Protein AF-A0A359M0L7-F1 (afdb_monomer_lite)

Foldseek 3Di:
DDDDDDDDDDDDDPDPPPPDDDAAPLLNLLVCCQCVPDPLDHHVLLDEDFPRGRDPNDDHLLVVLPDFLQVVLCVQLPLFDPAFKFWDFQVDTAGWGFPDDDPFFTFTFGPVDVSTDTDTGGPNGTPDIGGDNGDTNSSNRSPDALSNSQSNSQNSNCRNPNDRPGGDSVSND

Radius of gyration: 21.47 Å; chains: 1; bounding box: 62×58×53 Å

pLDDT: mean 87.48, std 14.67, range [40.19, 98.19]

Structure (mmCIF, N/CA/C/O backbone):
data_AF-A0A359M0L7-F1
#
_entry.id   AF-A0A359M0L7-F1
#
loop_
_atom_site.group_PDB
_atom_site.id
_atom_site.type_symbol
_atom_site.label_atom_id
_atom_site.label_alt_id
_atom_site.label_comp_id
_atom_site.label_asym_id
_atom_site.label_entity_id
_atom_site.label_seq_id
_atom_site.pdbx_PDB_ins_code
_atom_site.Cartn_x
_atom_site.Cartn_y
_atom_site.Cartn_z
_atom_site.occupancy
_atom_site.B_iso_or_equiv
_atom_site.auth_seq_id
_atom_site.auth_comp_id
_atom_site.auth_asym_id
_atom_site.auth_atom_id
_atom_site.pdbx_PDB_model_num
ATOM 1 N N . MET A 1 1 ? 40.825 -46.183 33.179 1.00 42.22 1 MET A N 1
ATOM 2 C CA . MET A 1 1 ? 40.903 -45.285 32.009 1.00 42.22 1 MET A CA 1
ATOM 3 C C . MET A 1 1 ? 39.731 -45.624 31.088 1.00 42.22 1 MET A C 1
ATOM 5 O O . MET A 1 1 ? 39.784 -46.634 30.406 1.00 42.22 1 MET A O 1
ATOM 9 N N . LYS A 1 2 ? 38.609 -44.897 31.185 1.00 41.06 2 LYS A N 1
ATOM 10 C CA . LYS A 1 2 ? 37.416 -45.089 30.337 1.00 41.06 2 LYS A CA 1
ATOM 11 C C . LYS A 1 2 ? 37.244 -43.816 29.511 1.00 41.06 2 LYS A C 1
ATOM 13 O O . LYS A 1 2 ? 36.947 -42.769 30.075 1.00 41.06 2 LYS A O 1
ATOM 18 N N . MET A 1 3 ? 37.524 -43.906 28.211 1.00 40.19 3 MET A N 1
ATOM 19 C CA . MET A 1 3 ? 37.322 -42.821 27.248 1.00 40.19 3 MET A CA 1
ATOM 20 C C . MET A 1 3 ? 35.823 -42.557 27.106 1.00 40.19 3 MET A C 1
ATOM 22 O O . MET A 1 3 ? 35.070 -43.439 26.700 1.00 40.19 3 MET A O 1
ATOM 26 N N . ALA A 1 4 ? 35.398 -41.347 27.463 1.00 43.03 4 ALA A N 1
ATOM 27 C CA . ALA A 1 4 ? 34.074 -40.840 27.147 1.00 43.03 4 ALA A CA 1
ATOM 28 C C . ALA A 1 4 ? 34.060 -40.411 25.674 1.00 43.03 4 ALA A C 1
ATOM 30 O O . ALA A 1 4 ? 34.790 -39.505 25.274 1.00 43.03 4 ALA A O 1
ATOM 31 N N . LEU A 1 5 ? 33.246 -41.089 24.868 1.00 43.16 5 LEU A N 1
ATOM 32 C CA . LEU A 1 5 ? 32.964 -40.707 23.492 1.00 43.16 5 LEU A CA 1
ATOM 33 C C . LEU A 1 5 ? 31.925 -39.576 23.528 1.00 43.16 5 LEU A C 1
ATOM 35 O O . LEU A 1 5 ? 30.747 -39.819 23.782 1.00 43.16 5 LEU A O 1
ATOM 39 N N . VAL A 1 6 ? 32.360 -38.333 23.328 1.00 44.25 6 VAL A N 1
ATOM 40 C CA . VAL A 1 6 ? 31.449 -37.193 23.168 1.00 44.25 6 VAL A CA 1
ATOM 41 C C . VAL A 1 6 ? 31.033 -37.138 21.702 1.00 44.25 6 VAL A C 1
ATOM 43 O O . VAL A 1 6 ? 31.812 -36.738 20.841 1.00 44.25 6 VAL A O 1
ATOM 46 N N . VAL A 1 7 ? 29.805 -37.565 21.409 1.00 49.12 7 VAL A N 1
ATOM 47 C CA . VAL A 1 7 ? 29.175 -37.343 20.103 1.00 49.12 7 VAL A CA 1
ATOM 48 C C . VAL A 1 7 ? 28.645 -35.911 20.093 1.00 49.12 7 VAL A C 1
ATOM 50 O O . VAL A 1 7 ? 27.618 -35.614 20.698 1.00 49.12 7 VAL A O 1
ATOM 53 N N . ALA A 1 8 ? 29.366 -35.006 19.435 1.00 48.66 8 ALA A N 1
ATOM 54 C CA . ALA A 1 8 ? 28.871 -33.665 19.157 1.00 48.66 8 ALA A CA 1
ATOM 55 C C . ALA A 1 8 ? 27.827 -33.746 18.030 1.00 48.66 8 ALA A C 1
ATOM 57 O O . ALA A 1 8 ? 28.168 -33.951 16.866 1.00 48.66 8 ALA A O 1
ATOM 58 N N . ALA A 1 9 ? 26.548 -33.607 18.377 1.00 53.22 9 ALA A N 1
ATOM 59 C CA . ALA A 1 9 ? 25.482 -33.414 17.403 1.00 53.22 9 ALA A CA 1
ATOM 60 C C . ALA A 1 9 ? 25.604 -32.002 16.806 1.00 53.22 9 ALA A C 1
ATOM 62 O O . ALA A 1 9 ? 25.363 -31.005 17.487 1.00 53.22 9 ALA A O 1
ATOM 63 N N . ALA A 1 10 ? 26.006 -31.913 15.539 1.00 53.72 10 ALA A N 1
ATOM 64 C CA . ALA A 1 10 ? 25.994 -30.664 14.792 1.00 53.72 10 ALA A CA 1
ATOM 65 C C . ALA A 1 10 ? 24.538 -30.257 14.515 1.00 53.72 10 ALA A C 1
ATOM 67 O O . ALA A 1 10 ? 23.836 -30.901 13.736 1.00 53.72 10 ALA A O 1
ATOM 68 N N . VAL A 1 11 ? 24.077 -29.189 15.165 1.00 52.00 11 VAL A N 1
ATOM 69 C CA . VAL A 1 11 ? 22.795 -28.554 14.851 1.00 52.00 11 VAL A CA 1
ATOM 70 C C . VAL A 1 11 ? 22.984 -27.776 13.551 1.00 52.00 11 VAL A C 1
ATOM 72 O O . VAL A 1 11 ? 23.642 -26.738 13.533 1.00 52.00 11 VAL A O 1
ATOM 75 N N . ALA A 1 12 ? 22.443 -28.293 12.449 1.00 54.16 12 ALA A N 1
ATOM 76 C CA . ALA A 1 12 ? 22.407 -27.573 11.185 1.00 54.16 12 ALA A CA 1
ATOM 77 C C . ALA A 1 12 ? 21.449 -26.379 11.312 1.00 54.16 12 ALA A C 1
ATOM 79 O O . ALA A 1 12 ? 20.229 -26.543 11.362 1.00 54.16 12 ALA A O 1
ATOM 80 N N . THR A 1 13 ? 21.992 -25.167 11.370 1.00 49.50 13 THR A N 1
ATOM 81 C CA . THR A 1 13 ? 21.219 -23.943 11.179 1.00 49.50 13 THR A CA 1
ATOM 82 C C . THR A 1 13 ? 20.874 -23.822 9.697 1.00 49.50 13 THR A C 1
ATOM 84 O O . THR A 1 13 ? 21.718 -23.508 8.861 1.00 49.50 13 THR A O 1
ATOM 87 N N . ALA A 1 14 ? 19.615 -24.089 9.346 1.00 46.84 14 ALA A N 1
ATOM 88 C CA . ALA A 1 14 ? 19.091 -23.734 8.036 1.00 46.84 14 ALA A CA 1
ATOM 89 C C . ALA A 1 14 ? 19.023 -22.202 7.945 1.00 46.84 14 ALA A C 1
ATOM 91 O O . ALA A 1 14 ? 18.082 -21.574 8.429 1.00 46.84 14 ALA A O 1
ATOM 92 N N . ALA A 1 15 ? 20.047 -21.589 7.350 1.00 48.56 15 ALA A N 1
ATOM 93 C CA . ALA A 1 15 ? 19.954 -20.219 6.875 1.00 48.56 15 ALA A CA 1
ATOM 94 C C . ALA A 1 15 ? 18.820 -20.173 5.843 1.00 48.56 15 ALA A C 1
ATOM 96 O O . ALA A 1 15 ? 18.897 -20.823 4.799 1.00 48.56 15 ALA A O 1
ATOM 97 N N . MET A 1 16 ? 17.744 -19.449 6.151 1.00 46.72 16 MET A N 1
ATOM 98 C CA . MET A 1 16 ? 16.695 -19.174 5.178 1.00 46.72 16 MET A CA 1
ATOM 99 C C . MET A 1 16 ? 17.313 -18.322 4.072 1.00 46.72 16 MET A C 1
ATOM 101 O O . MET A 1 16 ? 17.464 -17.112 4.224 1.00 46.72 16 MET A O 1
ATOM 105 N N . ALA A 1 17 ? 17.729 -18.965 2.981 1.00 48.53 17 ALA A N 1
ATOM 106 C CA . ALA A 1 17 ? 18.134 -18.277 1.770 1.00 48.53 17 ALA A CA 1
ATOM 107 C C . ALA A 1 17 ? 16.970 -17.376 1.356 1.00 48.53 17 ALA A C 1
ATOM 109 O O . ALA A 1 17 ? 15.877 -17.847 1.032 1.00 48.53 17 ALA A O 1
ATOM 110 N N . GLN A 1 18 ? 17.185 -16.068 1.448 1.00 54.25 18 GLN A N 1
ATOM 111 C CA . GLN A 1 18 ? 16.222 -15.077 1.013 1.00 54.25 18 GLN A CA 1
ATOM 112 C C . GLN A 1 18 ? 16.030 -15.312 -0.483 1.00 54.25 18 GLN A C 1
ATOM 114 O O . GLN A 1 18 ? 16.961 -15.084 -1.248 1.00 54.25 18 GLN A O 1
ATOM 119 N N . GLN A 1 19 ? 14.879 -15.867 -0.875 1.00 58.50 19 GLN A N 1
ATOM 120 C CA . GLN A 1 19 ? 14.608 -16.238 -2.261 1.00 58.50 19 GLN A CA 1
ATOM 121 C C . GLN A 1 19 ? 14.965 -15.059 -3.169 1.00 58.50 19 GLN A C 1
ATOM 123 O O . GLN A 1 19 ? 14.335 -13.998 -3.089 1.00 58.50 19 GLN A O 1
ATOM 128 N N . GLU A 1 20 ? 16.008 -15.234 -3.982 1.00 75.38 20 GLU A 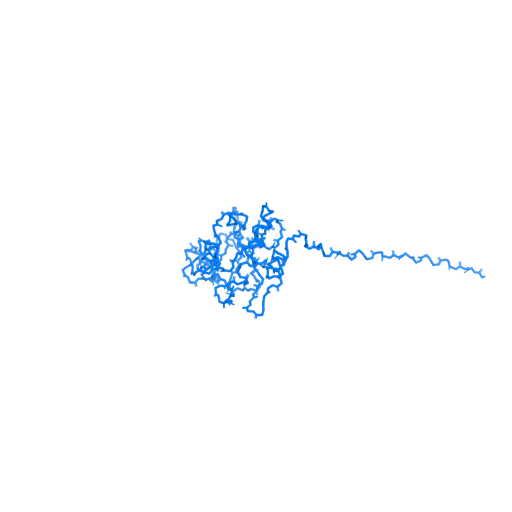N 1
ATOM 129 C CA . GLU A 1 20 ? 16.467 -14.188 -4.880 1.00 75.38 20 GLU A CA 1
ATOM 130 C C . GLU A 1 20 ? 15.344 -13.850 -5.856 1.00 75.38 20 GLU A C 1
ATOM 132 O O . GLU A 1 20 ? 14.648 -14.722 -6.389 1.00 75.38 20 GLU A O 1
ATOM 137 N N . PHE A 1 21 ? 15.126 -12.555 -6.059 1.00 88.56 21 PHE A N 1
ATOM 138 C CA . PHE A 1 21 ? 14.139 -12.098 -7.019 1.00 88.56 21 PHE A CA 1
ATOM 139 C C . PHE A 1 21 ? 14.566 -12.534 -8.424 1.00 88.56 21 PHE A C 1
ATOM 141 O O . PHE A 1 21 ? 15.626 -12.145 -8.909 1.00 88.56 21 PHE A O 1
ATOM 148 N N . SER A 1 22 ? 13.709 -13.303 -9.090 1.00 89.44 22 SER A N 1
ATOM 149 C CA . SER A 1 22 ? 13.901 -13.726 -10.474 1.00 89.44 22 SER A CA 1
ATOM 150 C C . SER A 1 22 ? 12.934 -12.957 -11.366 1.00 89.44 22 SER A C 1
ATOM 152 O O . SER A 1 22 ? 11.744 -13.255 -11.383 1.00 89.44 22 SER A O 1
ATOM 154 N N . GLY A 1 23 ? 13.428 -11.940 -12.075 1.00 93.56 23 GLY A N 1
ATOM 155 C CA . GLY A 1 23 ? 12.624 -11.100 -12.963 1.00 93.56 23 GLY A CA 1
ATOM 156 C C . GLY A 1 23 ? 13.457 -10.039 -13.692 1.00 93.56 23 GLY A C 1
ATOM 157 O O . GLY A 1 23 ? 14.671 -9.968 -13.492 1.00 93.56 23 GLY A O 1
ATOM 158 N N . PRO A 1 24 ? 12.830 -9.212 -14.549 1.00 97.00 24 PRO A N 1
ATOM 159 C CA . PRO A 1 24 ? 13.521 -8.147 -15.274 1.00 97.00 24 PRO A CA 1
ATOM 160 C C . PRO A 1 24 ? 14.223 -7.149 -14.335 1.00 97.00 24 PRO A C 1
ATOM 162 O O . PRO A 1 24 ? 13.698 -6.877 -13.250 1.00 97.00 24 PRO A O 1
ATOM 165 N N . PRO A 1 25 ? 15.336 -6.515 -14.757 1.00 97.25 25 PRO A N 1
ATOM 166 C CA . PRO A 1 25 ? 16.071 -5.559 -13.924 1.00 97.25 25 PRO A CA 1
ATOM 167 C C . PRO A 1 25 ? 15.213 -4.414 -13.372 1.00 97.25 25 PRO A C 1
ATOM 169 O O . PRO A 1 25 ? 15.386 -4.012 -12.225 1.00 97.25 25 PRO A O 1
ATOM 172 N N . GLN A 1 26 ? 14.253 -3.908 -14.152 1.00 98.00 26 GLN A N 1
ATOM 173 C CA . GLN A 1 26 ? 13.350 -2.856 -13.684 1.00 98.00 26 GLN A CA 1
ATOM 174 C C . GLN A 1 26 ? 12.415 -3.351 -12.571 1.00 98.00 26 GLN A C 1
ATOM 176 O O . GLN A 1 26 ? 12.282 -2.714 -11.529 1.00 98.00 26 GLN A O 1
ATOM 181 N N . ALA A 1 27 ? 11.819 -4.531 -12.754 1.00 97.62 27 ALA A N 1
ATOM 182 C CA . ALA A 1 27 ? 10.961 -5.143 -11.747 1.00 97.62 27 ALA A CA 1
ATOM 183 C C . ALA A 1 27 ? 11.743 -5.497 -10.469 1.00 97.62 27 ALA A C 1
ATOM 185 O O . ALA A 1 27 ? 11.176 -5.455 -9.382 1.00 97.62 27 ALA A O 1
ATOM 186 N N . LYS A 1 28 ? 13.050 -5.782 -10.569 1.00 97.06 28 LYS A N 1
ATOM 187 C CA . LYS A 1 28 ? 13.926 -5.947 -9.400 1.00 97.06 28 LYS A CA 1
ATOM 188 C C . LYS A 1 28 ? 14.048 -4.653 -8.593 1.00 97.06 28 LYS A C 1
ATOM 190 O O . LYS A 1 28 ? 13.879 -4.692 -7.380 1.00 97.06 28 LYS A O 1
ATOM 195 N N . LYS A 1 29 ? 14.285 -3.512 -9.250 1.00 96.81 29 LYS A N 1
ATOM 196 C CA . LYS A 1 29 ? 14.317 -2.202 -8.573 1.00 96.81 29 LYS A CA 1
ATOM 197 C C . LYS A 1 29 ? 12.983 -1.899 -7.890 1.00 96.81 29 LYS A C 1
ATOM 199 O O . LYS A 1 29 ? 12.956 -1.504 -6.730 1.00 96.81 29 LYS A O 1
ATOM 204 N N . GLY A 1 30 ? 11.876 -2.165 -8.583 1.00 96.50 30 GLY A N 1
ATOM 205 C CA . GLY A 1 30 ? 10.536 -2.017 -8.021 1.00 96.50 30 GLY A CA 1
ATOM 206 C C . GLY A 1 30 ? 10.277 -2.918 -6.821 1.00 96.50 30 GLY A C 1
ATOM 207 O O . GLY A 1 30 ? 9.699 -2.467 -5.841 1.00 96.50 30 GLY A O 1
ATOM 208 N N . TYR A 1 31 ? 10.732 -4.170 -6.871 1.00 96.19 31 TYR A N 1
ATOM 209 C CA . TYR A 1 31 ? 10.660 -5.106 -5.751 1.00 96.19 31 TYR A CA 1
ATOM 210 C C . TYR A 1 31 ? 11.429 -4.579 -4.531 1.00 96.19 31 TYR A C 1
ATOM 212 O O . TYR A 1 31 ? 10.911 -4.623 -3.413 1.00 96.19 31 TYR A O 1
ATOM 220 N N . ASP A 1 32 ? 12.637 -4.050 -4.748 1.00 95.31 32 ASP A N 1
ATOM 221 C CA . ASP A 1 32 ? 13.472 -3.491 -3.683 1.00 95.31 32 ASP A CA 1
ATOM 222 C C . ASP A 1 32 ? 12.795 -2.273 -3.036 1.00 95.31 32 ASP A C 1
ATOM 224 O O . ASP A 1 32 ? 12.738 -2.191 -1.814 1.00 95.31 32 ASP A O 1
ATOM 228 N N . LEU A 1 33 ? 12.190 -1.380 -3.827 1.00 94.81 33 LEU A N 1
ATOM 229 C CA . LEU A 1 33 ? 11.396 -0.255 -3.311 1.00 94.81 33 LEU A CA 1
ATOM 230 C C . LEU A 1 33 ? 10.131 -0.732 -2.578 1.00 94.81 33 LEU A C 1
ATOM 232 O O . LEU A 1 33 ? 9.781 -0.219 -1.514 1.00 94.81 33 LEU A O 1
ATOM 236 N N . PHE A 1 34 ? 9.449 -1.738 -3.130 1.00 95.00 34 PHE A N 1
ATOM 237 C CA . PHE A 1 34 ? 8.181 -2.239 -2.611 1.00 95.00 34 PHE A CA 1
ATOM 238 C C . PHE A 1 34 ? 8.331 -2.885 -1.232 1.00 95.00 34 PHE A C 1
ATOM 240 O O . PHE A 1 34 ? 7.453 -2.693 -0.395 1.00 95.00 34 PHE A O 1
ATOM 247 N N . PHE A 1 35 ? 9.411 -3.634 -0.976 1.00 93.69 35 PHE A N 1
ATOM 248 C CA . PHE A 1 35 ? 9.632 -4.315 0.311 1.00 93.69 35 PHE A CA 1
ATOM 249 C C . PHE A 1 35 ? 10.709 -3.684 1.193 1.00 93.69 35 PHE A C 1
ATOM 251 O O . PHE A 1 35 ? 10.648 -3.846 2.408 1.00 93.69 35 PHE A O 1
ATOM 258 N N . GLY A 1 36 ? 11.681 -2.982 0.614 1.00 89.50 36 GLY A N 1
ATOM 259 C CA . GLY A 1 36 ? 12.737 -2.285 1.351 1.00 89.50 36 GLY A CA 1
ATOM 260 C C . GLY A 1 36 ? 12.342 -0.877 1.796 1.00 89.50 36 GLY A C 1
ATOM 261 O O . GLY A 1 36 ? 12.938 -0.346 2.729 1.00 89.50 36 GLY A O 1
ATOM 262 N N . GLY A 1 37 ? 11.316 -0.286 1.175 1.00 82.50 37 GLY A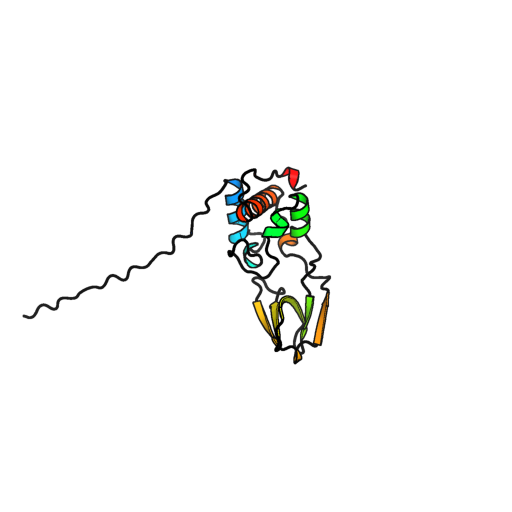 N 1
ATOM 263 C CA . GLY A 1 37 ? 10.910 1.090 1.440 1.00 82.50 37 GLY A CA 1
ATOM 264 C C . GLY A 1 37 ? 11.903 2.105 0.885 1.00 82.50 37 GLY A C 1
ATOM 265 O O . GLY A 1 37 ? 12.765 1.789 0.066 1.00 82.50 37 GLY A O 1
ATOM 266 N N . THR A 1 38 ? 11.761 3.358 1.312 1.00 79.19 38 THR A N 1
ATOM 267 C CA . THR A 1 38 ? 12.684 4.438 0.943 1.00 79.19 38 THR A CA 1
ATOM 268 C C . THR A 1 38 ? 13.021 5.268 2.177 1.00 79.19 38 THR A C 1
ATOM 270 O O . THR A 1 38 ? 12.326 5.204 3.189 1.00 79.19 38 THR A O 1
ATOM 273 N N . SER A 1 39 ? 14.026 6.138 2.086 1.00 79.12 39 SER A N 1
ATOM 274 C CA . SER A 1 39 ? 14.243 7.174 3.109 1.00 79.12 39 SER A CA 1
ATOM 275 C C . SER A 1 39 ? 13.058 8.142 3.253 1.00 79.12 39 SER A C 1
ATOM 277 O O . SER A 1 39 ? 12.998 8.893 4.221 1.00 79.12 39 SER A O 1
ATOM 279 N N . LYS A 1 40 ? 12.113 8.128 2.303 1.00 81.81 40 LYS A N 1
ATOM 280 C CA . LYS A 1 40 ? 10.944 9.010 2.248 1.00 81.81 40 LYS A CA 1
ATOM 281 C C . LYS A 1 40 ? 9.704 8.404 2.917 1.00 81.81 40 LYS A C 1
ATOM 283 O O . LYS A 1 40 ? 8.725 9.118 3.105 1.00 81.81 40 LYS A O 1
ATOM 288 N N . GLY A 1 41 ? 9.711 7.113 3.262 1.00 81.62 41 GLY A N 1
ATOM 289 C CA . GLY A 1 41 ? 8.571 6.457 3.905 1.00 81.62 41 GLY A CA 1
ATOM 290 C C . GLY A 1 41 ? 8.605 4.930 3.853 1.00 81.62 41 GLY A C 1
ATOM 291 O O . GLY A 1 41 ? 9.515 4.318 3.291 1.00 81.62 41 GLY A O 1
ATOM 292 N N . ALA A 1 42 ? 7.589 4.315 4.458 1.00 82.44 42 ALA A N 1
ATOM 293 C CA . ALA A 1 42 ? 7.513 2.866 4.597 1.00 82.44 42 ALA A CA 1
ATOM 294 C C . ALA A 1 42 ? 7.360 2.134 3.257 1.00 82.44 42 ALA A C 1
ATOM 296 O O . ALA A 1 42 ? 6.819 2.655 2.281 1.00 82.44 42 ALA A O 1
ATOM 297 N N . ALA A 1 43 ? 7.803 0.879 3.258 1.00 91.19 43 ALA A N 1
ATOM 298 C CA . ALA A 1 43 ? 7.627 -0.057 2.163 1.00 91.19 43 ALA A CA 1
ATOM 299 C C . ALA A 1 43 ? 6.140 -0.278 1.837 1.00 91.19 43 ALA A C 1
ATOM 301 O O . ALA A 1 43 ? 5.315 -0.460 2.733 1.00 91.19 43 ALA A O 1
ATOM 302 N N . CYS A 1 44 ? 5.796 -0.336 0.548 1.00 93.44 44 CYS A N 1
ATOM 303 C CA . CYS A 1 44 ? 4.438 -0.656 0.097 1.00 93.44 44 CYS A CA 1
ATOM 304 C C . CYS A 1 44 ? 3.967 -2.015 0.647 1.00 93.44 44 CYS A C 1
ATOM 306 O O . CYS A 1 44 ? 2.806 -2.177 1.024 1.00 93.44 44 CYS A O 1
ATOM 308 N N . GLY A 1 45 ? 4.897 -2.970 0.752 1.00 93.19 45 GLY A N 1
ATOM 309 C CA . GLY A 1 45 ? 4.688 -4.312 1.287 1.00 93.19 45 GLY A CA 1
ATOM 310 C C . GLY A 1 45 ? 4.297 -4.362 2.764 1.00 93.19 45 GLY A C 1
ATOM 311 O O . GLY A 1 45 ? 3.778 -5.386 3.205 1.00 93.19 45 GLY A O 1
ATOM 312 N N . THR A 1 46 ? 4.478 -3.268 3.513 1.00 91.94 46 THR A N 1
ATOM 313 C CA . THR A 1 46 ? 3.994 -3.145 4.897 1.00 91.94 46 THR A CA 1
ATOM 314 C C . THR A 1 46 ? 2.471 -3.203 4.969 1.00 91.94 46 THR A C 1
ATOM 316 O O . THR A 1 46 ? 1.931 -3.734 5.938 1.00 91.94 46 THR A O 1
ATOM 319 N N . CYS A 1 47 ? 1.785 -2.695 3.940 1.00 92.19 47 CYS A N 1
ATOM 320 C CA . CYS A 1 47 ? 0.324 -2.629 3.894 1.00 92.19 47 CYS A CA 1
ATOM 321 C C . CYS A 1 47 ? -0.287 -3.449 2.758 1.00 92.19 47 CYS A C 1
ATOM 323 O O . CYS A 1 47 ? -1.448 -3.831 2.867 1.00 92.19 47 CYS A O 1
ATOM 325 N N . HIS A 1 48 ? 0.443 -3.700 1.672 1.00 93.44 48 HIS A N 1
ATOM 326 C CA . HIS A 1 48 ? -0.087 -4.392 0.504 1.00 93.44 48 HIS A CA 1
ATOM 327 C C . HIS A 1 48 ? 0.596 -5.729 0.257 1.00 93.44 48 HIS A C 1
ATOM 329 O O . HIS A 1 48 ? 1.815 -5.813 0.098 1.00 93.44 48 HIS A O 1
ATOM 335 N N . ALA A 1 49 ? -0.226 -6.765 0.112 1.00 91.12 49 ALA A N 1
ATOM 336 C CA . ALA A 1 49 ? 0.219 -8.075 -0.318 1.00 91.12 49 ALA A CA 1
ATOM 337 C C . ALA A 1 49 ? 0.061 -8.253 -1.835 1.00 91.12 49 ALA A C 1
ATOM 339 O O . ALA A 1 49 ? -0.933 -7.835 -2.440 1.00 91.12 49 ALA A O 1
ATOM 340 N N . ILE A 1 50 ? 1.018 -8.951 -2.444 1.00 90.44 50 ILE A N 1
ATOM 341 C CA . ILE A 1 50 ? 0.938 -9.435 -3.824 1.00 90.44 50 ILE A CA 1
ATOM 342 C C . ILE A 1 50 ? 1.449 -10.875 -3.889 1.00 90.44 50 ILE A C 1
ATOM 344 O O . ILE A 1 50 ? 2.532 -11.183 -3.397 1.00 90.44 50 ILE A O 1
ATOM 348 N N . LYS A 1 51 ? 0.624 -11.782 -4.433 1.00 84.75 51 LYS A N 1
ATOM 349 C CA . LYS A 1 51 ? 0.879 -13.238 -4.476 1.00 84.75 51 LYS A CA 1
ATOM 350 C C . LYS A 1 51 ? 1.396 -13.831 -3.151 1.00 84.75 51 LYS A C 1
ATOM 352 O O . LYS A 1 51 ? 2.348 -14.602 -3.133 1.00 84.75 51 LYS A O 1
ATOM 357 N N . GLY A 1 52 ? 0.760 -13.465 -2.038 1.00 83.69 52 GLY A N 1
ATOM 358 C CA . GLY A 1 52 ? 1.081 -14.013 -0.714 1.00 83.69 52 GLY A CA 1
ATOM 359 C C . GLY A 1 52 ? 2.319 -13.412 -0.042 1.00 83.69 52 GLY A C 1
ATOM 360 O O . GLY A 1 52 ? 2.707 -13.889 1.019 1.00 83.69 52 GLY A O 1
ATOM 361 N N . LYS A 1 53 ? 2.927 -12.367 -0.618 1.00 89.50 53 LYS A N 1
ATOM 362 C CA . LYS A 1 53 ? 4.057 -11.648 -0.020 1.00 89.50 53 LYS A CA 1
ATOM 363 C C . LYS A 1 53 ? 3.671 -10.220 0.362 1.00 89.50 53 LYS A C 1
ATOM 365 O O . LYS A 1 53 ? 3.106 -9.510 -0.466 1.00 89.50 53 LYS A O 1
ATOM 370 N N . GLY A 1 54 ? 4.037 -9.800 1.574 1.00 90.50 54 GLY A N 1
ATOM 371 C CA . GLY A 1 54 ? 3.613 -8.538 2.195 1.00 90.50 54 GLY A CA 1
ATOM 372 C C . GLY A 1 54 ? 2.437 -8.741 3.154 1.00 90.50 54 GLY A C 1
ATOM 373 O O . GLY A 1 54 ? 1.979 -9.868 3.345 1.00 90.50 54 GLY A O 1
ATOM 374 N N . THR A 1 55 ? 1.942 -7.660 3.749 1.00 89.69 55 THR A N 1
ATOM 375 C CA . THR A 1 55 ? 0.791 -7.708 4.665 1.00 89.69 55 THR A CA 1
ATOM 376 C C . THR A 1 55 ? -0.499 -7.410 3.911 1.00 89.69 55 THR A C 1
ATOM 378 O O . THR A 1 55 ? -0.548 -6.486 3.108 1.00 89.69 55 THR A O 1
ATOM 381 N N . ALA A 1 56 ? -1.569 -8.157 4.173 1.00 90.31 56 ALA A N 1
ATOM 382 C CA . ALA A 1 56 ? -2.881 -7.921 3.570 1.00 90.31 56 ALA A CA 1
ATOM 383 C C . ALA A 1 56 ? -3.714 -6.915 4.392 1.00 90.31 56 ALA A C 1
ATOM 385 O O . ALA A 1 56 ? -4.818 -7.236 4.827 1.00 90.31 56 ALA A O 1
ATOM 386 N N . VAL A 1 57 ? -3.161 -5.719 4.640 1.00 91.12 57 VAL A N 1
ATOM 387 C CA . VAL A 1 57 ? -3.921 -4.611 5.248 1.00 91.12 57 VAL A CA 1
ATOM 388 C C . VAL A 1 57 ? -4.819 -4.001 4.177 1.00 91.12 57 VAL A C 1
ATOM 390 O O . VAL A 1 57 ? -6.038 -4.078 4.267 1.00 91.12 57 VAL A O 1
ATOM 393 N N . GLY A 1 58 ? -4.195 -3.449 3.134 1.00 85.88 58 GLY A N 1
ATOM 394 C CA . GLY A 1 58 ? -4.836 -2.861 1.969 1.00 85.88 58 GLY A CA 1
ATOM 395 C C . GLY A 1 58 ? -5.254 -3.891 0.916 1.00 85.88 58 GLY A C 1
ATOM 396 O O . GLY A 1 58 ? -4.896 -5.070 0.998 1.00 85.88 58 GLY A O 1
ATOM 397 N N . PRO A 1 59 ? -5.987 -3.447 -0.121 1.00 85.69 59 PRO A N 1
ATOM 398 C CA . PRO A 1 59 ? -6.429 -4.316 -1.203 1.00 85.69 59 PRO A CA 1
ATOM 399 C C . PRO A 1 59 ? -5.283 -5.084 -1.867 1.00 85.69 59 PRO A C 1
ATOM 401 O O . PRO A 1 59 ? -4.170 -4.572 -2.027 1.00 85.69 59 PRO A O 1
ATOM 404 N N . ASN A 1 60 ? -5.594 -6.299 -2.323 1.00 84.50 60 ASN A N 1
ATOM 405 C CA . ASN A 1 60 ? -4.684 -7.104 -3.129 1.00 84.50 60 ASN A CA 1
ATOM 406 C C . ASN A 1 60 ? -4.390 -6.398 -4.465 1.00 84.50 60 ASN A C 1
ATOM 408 O O . ASN A 1 60 ? -5.301 -6.067 -5.228 1.00 84.50 60 ASN A O 1
ATOM 412 N N . LEU A 1 61 ? -3.104 -6.202 -4.761 1.00 90.69 61 LEU A N 1
ATOM 413 C CA . LEU A 1 61 ? -2.660 -5.412 -5.910 1.00 90.69 61 LEU A CA 1
ATOM 414 C C . LEU A 1 61 ? -2.724 -6.149 -7.260 1.00 90.69 61 LEU A C 1
ATOM 416 O O . LEU A 1 61 ? -2.486 -5.541 -8.302 1.00 90.69 61 LEU A O 1
ATOM 420 N N . VAL A 1 62 ? -3.080 -7.438 -7.286 1.00 89.25 62 VAL A N 1
ATOM 421 C CA . VAL A 1 62 ? -3.193 -8.207 -8.540 1.00 89.25 62 VAL A CA 1
ATOM 422 C C . VAL A 1 62 ? -4.200 -7.576 -9.511 1.00 89.25 62 VAL A C 1
ATOM 424 O O . VAL A 1 62 ? -3.966 -7.573 -10.718 1.00 89.25 62 VAL A O 1
ATOM 427 N N . ASN A 1 63 ? -5.292 -7.001 -9.000 1.00 87.88 63 ASN A N 1
ATOM 428 C CA . ASN A 1 63 ? -6.332 -6.406 -9.843 1.00 87.88 63 ASN A CA 1
ATOM 429 C C . ASN A 1 63 ? -5.897 -5.063 -10.437 1.00 87.88 63 ASN A C 1
ATOM 431 O O . ASN A 1 63 ? -6.097 -4.824 -11.628 1.00 87.88 63 ASN A O 1
ATOM 435 N N . ILE A 1 64 ? -5.253 -4.205 -9.637 1.00 90.31 64 ILE A N 1
ATOM 436 C CA . ILE A 1 64 ? -4.796 -2.896 -10.118 1.00 90.31 64 ILE A CA 1
ATOM 437 C C . ILE A 1 64 ? -3.648 -3.028 -11.122 1.00 90.31 64 ILE A C 1
ATOM 439 O O . ILE A 1 64 ? -3.490 -2.184 -11.992 1.00 90.31 64 ILE A O 1
ATOM 443 N N . ALA A 1 65 ? -2.899 -4.131 -11.094 1.00 93.38 65 ALA A N 1
ATOM 444 C CA . ALA A 1 65 ? -1.834 -4.382 -12.056 1.00 93.38 65 ALA A CA 1
ATOM 445 C C . ALA A 1 65 ? -2.311 -4.386 -13.527 1.00 93.38 65 ALA A C 1
ATOM 447 O O . ALA A 1 65 ? -1.486 -4.259 -14.429 1.00 93.38 65 ALA A O 1
ATOM 448 N N . ARG A 1 66 ? -3.614 -4.556 -13.797 1.00 92.12 66 ARG A N 1
ATOM 449 C CA . ARG A 1 66 ? -4.181 -4.592 -15.158 1.00 92.12 66 ARG A CA 1
ATOM 450 C C . ARG A 1 66 ? -4.583 -3.226 -15.714 1.00 92.12 66 ARG A C 1
ATOM 452 O O . ARG A 1 66 ? -4.933 -3.154 -16.889 1.00 92.12 66 ARG A O 1
ATOM 459 N N . VAL A 1 67 ? -4.562 -2.164 -14.909 1.00 93.31 67 VAL A N 1
ATOM 460 C CA . VAL A 1 67 ? -4.896 -0.818 -15.400 1.00 93.31 67 VAL A CA 1
ATOM 461 C C . VAL A 1 67 ? -3.652 -0.122 -15.981 1.00 93.31 67 VAL A C 1
ATOM 463 O O . VAL A 1 67 ? -2.523 -0.538 -15.698 1.00 93.31 67 VAL A O 1
ATOM 466 N N . PRO A 1 68 ? -3.815 0.925 -16.814 1.00 94.75 68 PRO A N 1
ATOM 467 C CA . PRO A 1 68 ? -2.685 1.702 -17.327 1.00 94.75 68 PRO A CA 1
ATOM 468 C C . PRO A 1 68 ? -1.817 2.281 -16.201 1.00 94.75 68 PRO A C 1
ATOM 470 O O . PRO A 1 68 ? -2.334 2.617 -15.136 1.00 94.75 68 PRO A O 1
ATOM 473 N N . ALA A 1 69 ? -0.509 2.445 -16.439 1.00 95.69 69 ALA A N 1
ATOM 474 C CA . ALA A 1 69 ? 0.444 2.887 -15.413 1.00 95.69 69 ALA A CA 1
ATOM 475 C C . ALA A 1 69 ? 0.015 4.209 -14.757 1.00 95.69 69 ALA A C 1
ATOM 477 O O . ALA A 1 69 ? -0.080 4.287 -13.534 1.00 95.69 69 ALA A O 1
ATOM 478 N N . ARG A 1 70 ? -0.400 5.190 -15.563 1.00 94.31 70 ARG A N 1
ATOM 479 C CA . ARG A 1 70 ? -0.970 6.451 -15.081 1.00 94.31 70 ARG A CA 1
ATOM 480 C C . ARG A 1 70 ? -2.154 6.282 -14.120 1.00 94.31 70 ARG A C 1
ATOM 482 O O . ARG A 1 70 ? -2.234 6.976 -13.112 1.00 94.31 70 ARG A O 1
ATOM 489 N N . ALA A 1 71 ? -3.059 5.337 -14.377 1.00 93.56 71 ALA A N 1
ATOM 490 C CA . ALA A 1 71 ? -4.178 5.065 -13.471 1.00 93.56 71 ALA A CA 1
ATOM 491 C C . ALA A 1 71 ? -3.709 4.433 -12.146 1.00 93.56 71 ALA A C 1
ATOM 493 O O . ALA A 1 71 ? -4.280 4.713 -11.092 1.00 93.56 71 ALA A O 1
ATOM 494 N N . MET A 1 72 ? -2.637 3.636 -12.171 1.00 94.62 72 MET A N 1
ATOM 495 C CA . MET A 1 72 ? -2.013 3.116 -10.948 1.00 94.62 72 MET A CA 1
ATOM 496 C C . MET A 1 72 ? -1.387 4.245 -10.121 1.00 94.62 72 MET A C 1
ATOM 498 O O . MET A 1 72 ? -1.545 4.260 -8.904 1.00 94.62 72 MET A O 1
ATOM 502 N N . VAL A 1 73 ? -0.744 5.222 -10.766 1.00 93.75 73 VAL A N 1
ATOM 503 C CA . VAL A 1 73 ? -0.170 6.409 -10.104 1.00 93.75 73 VAL A CA 1
ATOM 504 C C . VAL A 1 73 ? -1.249 7.218 -9.389 1.00 93.75 73 VAL A C 1
ATOM 506 O O . VAL A 1 73 ? -1.056 7.609 -8.240 1.00 93.75 73 VAL A O 1
AT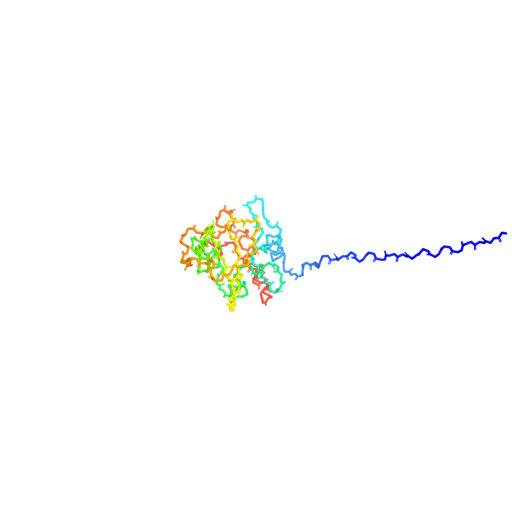OM 509 N N . MET A 1 74 ? -2.413 7.403 -10.019 1.00 91.44 74 MET A N 1
ATOM 510 C CA . MET A 1 74 ? -3.557 8.069 -9.384 1.00 91.44 74 MET A CA 1
ATOM 511 C C . MET A 1 74 ? -4.006 7.352 -8.106 1.00 91.44 74 MET A C 1
ATOM 513 O O . MET A 1 74 ? -4.319 8.004 -7.115 1.00 91.44 74 MET A O 1
ATOM 517 N N . ALA A 1 75 ? -4.002 6.016 -8.104 1.00 90.81 75 ALA A N 1
ATOM 518 C CA . ALA A 1 75 ? -4.332 5.241 -6.913 1.00 90.81 75 ALA A CA 1
ATOM 519 C C . ALA A 1 75 ? -3.239 5.333 -5.833 1.00 90.81 75 ALA A C 1
ATOM 521 O O . ALA A 1 75 ? -3.559 5.493 -4.656 1.00 90.81 75 ALA A O 1
ATOM 522 N N . ILE A 1 76 ? -1.960 5.277 -6.223 1.00 91.38 76 ILE A N 1
ATOM 523 C CA . ILE A 1 76 ? -0.812 5.420 -5.311 1.00 91.38 76 ILE A CA 1
ATOM 524 C C . ILE A 1 76 ? -0.827 6.794 -4.627 1.00 91.38 76 ILE A C 1
ATOM 526 O O . ILE A 1 76 ? -0.562 6.884 -3.431 1.00 91.38 76 ILE A O 1
ATOM 530 N N . ASN A 1 77 ? -1.186 7.846 -5.357 1.00 89.38 77 ASN A N 1
ATOM 531 C CA . ASN A 1 77 ? -1.240 9.216 -4.847 1.00 89.38 77 ASN A CA 1
ATOM 532 C C . ASN A 1 77 ? -2.637 9.610 -4.342 1.00 89.38 77 ASN A C 1
ATOM 534 O O . ASN A 1 77 ? -2.930 10.797 -4.188 1.00 89.38 77 ASN A O 1
ATOM 538 N N . SER A 1 78 ? -3.526 8.639 -4.111 1.00 86.81 78 SER A N 1
ATOM 539 C CA . SER A 1 78 ? -4.910 8.954 -3.784 1.00 86.81 78 SER A CA 1
ATOM 540 C C . SER A 1 78 ? -5.033 9.630 -2.419 1.00 86.81 78 SER A C 1
ATOM 542 O O . SER A 1 78 ? -4.624 9.102 -1.380 1.00 86.81 78 SER A O 1
ATOM 544 N N . THR A 1 79 ? -5.687 10.789 -2.419 1.00 83.62 79 THR A N 1
ATOM 545 C CA . THR A 1 79 ? -6.041 11.553 -1.215 1.00 83.62 79 THR A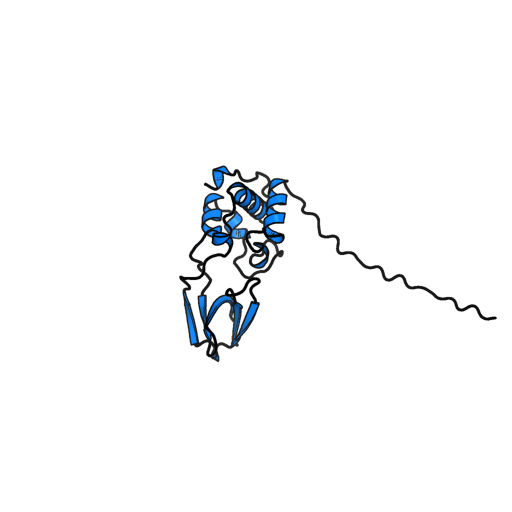 CA 1
ATOM 546 C C . THR A 1 79 ? -7.389 11.142 -0.627 1.00 83.62 79 THR A C 1
ATOM 548 O O . THR A 1 79 ? -7.799 11.678 0.399 1.00 83.62 79 THR A O 1
ATOM 551 N N . ARG A 1 80 ? -8.073 10.182 -1.261 1.00 82.75 80 ARG A N 1
ATOM 552 C CA . ARG A 1 80 ? -9.261 9.510 -0.732 1.00 82.75 80 ARG A CA 1
ATOM 553 C C . ARG A 1 80 ? -9.152 8.014 -0.917 1.00 82.75 80 ARG A C 1
ATOM 555 O O . ARG A 1 80 ? -8.759 7.537 -1.980 1.00 82.75 80 ARG A O 1
ATOM 562 N N . THR A 1 81 ? -9.547 7.257 0.094 1.00 82.81 81 THR A N 1
ATOM 563 C CA . THR A 1 81 ? -9.482 5.799 0.026 1.00 82.81 81 THR A CA 1
ATOM 564 C C . THR A 1 81 ? -10.841 5.194 0.293 1.00 82.81 81 THR A C 1
ATOM 566 O O . THR A 1 81 ? -11.506 5.524 1.263 1.00 82.81 81 THR A O 1
ATOM 569 N N . GLN A 1 82 ? -11.261 4.307 -0.604 1.00 82.25 82 GLN A N 1
ATOM 570 C CA . GLN A 1 82 ? -12.616 3.760 -0.607 1.00 82.25 82 GLN A CA 1
ATOM 571 C C . GLN A 1 82 ? -12.933 2.908 0.632 1.00 82.25 82 GLN A C 1
ATOM 573 O O . GLN A 1 82 ? -14.094 2.760 0.998 1.00 82.25 82 GLN A O 1
ATOM 578 N N . TYR A 1 83 ? -11.912 2.306 1.245 1.00 89.06 83 TYR A N 1
ATOM 579 C CA . TYR A 1 83 ? -12.087 1.264 2.261 1.00 89.06 83 TYR A CA 1
ATOM 580 C C . TYR A 1 83 ? -11.628 1.676 3.659 1.00 89.06 83 TYR A C 1
ATOM 582 O O . TYR A 1 83 ? -11.820 0.908 4.602 1.00 89.06 83 TYR A O 1
ATOM 590 N N . VAL A 1 84 ? -11.010 2.850 3.809 1.00 94.12 84 VAL A N 1
ATOM 591 C CA . VAL A 1 84 ? -10.648 3.355 5.135 1.00 94.12 84 VAL A CA 1
ATOM 592 C C . VAL A 1 84 ? -11.865 4.036 5.731 1.00 94.12 84 VAL A C 1
ATOM 594 O O . VAL A 1 84 ? -12.496 4.882 5.105 1.00 94.12 84 VAL A O 1
ATOM 597 N N . GLN A 1 85 ? -12.193 3.657 6.956 1.00 96.06 85 GLN A N 1
ATOM 598 C CA . GLN A 1 85 ? -13.334 4.177 7.689 1.00 96.06 85 GLN A CA 1
ATOM 599 C C . GLN A 1 85 ? -12.853 4.940 8.916 1.00 96.06 85 GLN A C 1
ATOM 601 O O . GLN A 1 85 ? -11.807 4.645 9.489 1.00 96.06 85 GLN A O 1
ATOM 606 N N . THR A 1 86 ? -13.618 5.935 9.346 1.00 97.38 86 THR A N 1
ATOM 607 C CA . THR A 1 86 ? -13.463 6.476 10.694 1.00 97.38 86 THR A CA 1
ATOM 608 C C . THR A 1 86 ? -14.157 5.509 11.640 1.00 97.38 86 THR A C 1
ATOM 610 O O . THR A 1 86 ? -15.386 5.417 11.630 1.00 97.38 86 THR A O 1
ATOM 613 N N . VAL A 1 87 ? -13.383 4.774 12.436 1.00 97.94 87 VAL A N 1
ATOM 614 C CA . VAL A 1 87 ? -13.911 3.862 13.453 1.00 97.94 87 VAL A CA 1
ATOM 615 C C . VAL A 1 87 ? -13.954 4.608 14.771 1.00 97.94 87 VAL A C 1
ATOM 617 O O . VAL A 1 87 ? -12.928 5.101 15.232 1.00 97.94 87 VAL A O 1
ATOM 620 N N . LYS A 1 88 ? -15.136 4.682 15.380 1.00 98.19 88 LYS A N 1
ATOM 621 C CA . LYS A 1 88 ? -15.318 5.162 16.749 1.00 98.19 88 LYS A CA 1
ATOM 622 C C . LYS A 1 88 ? -15.718 3.990 17.627 1.00 98.19 88 LYS A C 1
ATOM 624 O O . LYS A 1 88 ? -16.717 3.319 17.357 1.00 98.19 88 LYS A O 1
ATOM 629 N N . THR A 1 89 ? -14.945 3.754 18.674 1.00 97.81 89 THR A N 1
ATOM 630 C CA . THR A 1 89 ? -15.309 2.834 19.749 1.00 97.81 89 THR A CA 1
ATOM 631 C C . THR A 1 89 ? -15.806 3.634 20.953 1.00 97.81 89 THR A C 1
ATOM 633 O O . THR A 1 89 ? -15.944 4.858 20.896 1.00 97.81 89 THR A O 1
ATOM 636 N N . LYS A 1 90 ? -16.099 2.960 22.064 1.00 97.44 90 LYS A N 1
ATOM 637 C CA . LYS A 1 90 ? -16.378 3.625 23.346 1.00 97.44 90 LYS A CA 1
ATOM 638 C C . LYS A 1 90 ? -15.171 4.386 23.909 1.00 97.44 90 LYS A C 1
ATOM 640 O O . LYS A 1 90 ? -15.366 5.283 24.721 1.00 97.44 90 LYS A O 1
ATOM 645 N N . THR A 1 91 ? -13.949 4.020 23.519 1.00 96.62 91 THR A N 1
ATOM 646 C CA . THR A 1 91 ? -12.708 4.517 24.137 1.00 96.62 91 THR A CA 1
ATOM 647 C C . THR A 1 91 ? -11.822 5.313 23.188 1.00 96.62 91 THR A C 1
ATOM 649 O O . THR A 1 91 ? -11.015 6.112 23.651 1.00 96.62 91 THR A O 1
ATOM 652 N N . GLU A 1 92 ? -11.948 5.121 21.876 1.00 96.88 92 GLU A N 1
ATOM 653 C CA . GLU A 1 92 ? -11.040 5.729 20.908 1.00 96.88 92 GLU A CA 1
ATOM 654 C C . GLU A 1 92 ? -11.688 5.996 19.546 1.00 96.88 92 GLU A C 1
ATOM 656 O O . GLU A 1 92 ? -12.796 5.555 19.234 1.00 96.88 92 GLU A O 1
ATOM 661 N N . THR A 1 93 ? -10.983 6.761 18.715 1.00 97.75 93 THR A N 1
ATOM 662 C CA . THR A 1 93 ? -11.324 6.989 17.311 1.00 97.75 93 THR A CA 1
ATOM 663 C C . THR A 1 93 ? -10.068 6.860 16.468 1.00 97.75 93 THR A C 1
ATOM 665 O O . THR A 1 93 ? -9.061 7.491 16.780 1.00 97.75 93 THR A O 1
ATOM 668 N N . PHE A 1 94 ? -10.128 6.077 15.394 1.00 97.31 94 PHE A N 1
ATOM 669 C CA . PHE A 1 94 ? -8.978 5.840 14.523 1.00 97.31 94 PHE A CA 1
ATOM 670 C C . PHE A 1 94 ? -9.401 5.580 13.066 1.00 97.31 94 PHE A C 1
ATOM 672 O O . PHE A 1 94 ? -10.534 5.156 12.812 1.00 97.31 94 PHE A O 1
ATOM 679 N N . PRO A 1 95 ? -8.519 5.844 12.082 1.00 96.62 95 PRO A N 1
ATOM 680 C CA . PRO A 1 95 ? -8.716 5.388 10.712 1.00 96.62 95 PRO A CA 1
ATOM 681 C C . PRO A 1 95 ? -8.549 3.865 10.668 1.00 96.62 95 PRO A C 1
ATOM 683 O O . PRO A 1 95 ? -7.458 3.341 10.873 1.00 96.62 95 PRO A O 1
ATOM 686 N N . GLY A 1 96 ? -9.643 3.149 10.443 1.00 96.00 96 GLY A N 1
ATOM 687 C CA . GLY A 1 96 ? -9.677 1.694 10.446 1.00 96.00 96 GLY A CA 1
ATOM 688 C C . GLY A 1 96 ? -9.855 1.116 9.051 1.00 96.00 96 GLY A C 1
ATOM 689 O O . GLY A 1 96 ? -10.613 1.647 8.238 1.00 96.00 96 GLY A O 1
ATOM 690 N N . MET A 1 97 ? -9.205 -0.014 8.797 1.00 95.12 97 MET A N 1
ATOM 691 C CA . MET A 1 97 ? -9.437 -0.839 7.614 1.00 95.12 97 MET A CA 1
ATOM 692 C C . MET A 1 97 ? -9.908 -2.221 8.043 1.00 95.12 97 MET A C 1
ATOM 694 O O . MET A 1 97 ? -9.178 -2.954 8.710 1.00 95.12 97 MET A O 1
ATOM 698 N N . LYS A 1 98 ? -11.151 -2.557 7.688 1.00 94.19 98 LYS A N 1
ATOM 699 C CA . LYS A 1 98 ? -11.784 -3.821 8.072 1.00 94.19 98 LYS A CA 1
ATOM 700 C C . LYS A 1 98 ? -11.268 -4.966 7.212 1.00 94.19 98 LYS A C 1
ATOM 702 O O . LYS A 1 98 ? -11.402 -4.925 5.992 1.00 94.19 98 LYS A O 1
ATOM 707 N N . THR A 1 99 ? -10.739 -5.998 7.857 1.00 91.31 99 THR A N 1
ATOM 708 C CA . THR A 1 99 ? -10.262 -7.225 7.204 1.00 91.31 99 THR A CA 1
ATOM 709 C C . THR A 1 99 ? -11.140 -8.431 7.506 1.00 91.31 99 THR A C 1
ATOM 711 O O . THR A 1 99 ? -11.211 -9.339 6.681 1.00 91.31 99 THR A O 1
ATOM 714 N N . ALA A 1 100 ? -11.871 -8.420 8.624 1.00 93.19 100 ALA A N 1
ATOM 715 C CA . ALA A 1 100 ? -12.910 -9.403 8.905 1.00 93.19 100 ALA A CA 1
ATOM 716 C C . ALA A 1 100 ? -14.121 -8.780 9.608 1.00 93.19 100 ALA A C 1
ATOM 718 O O . ALA A 1 100 ? -14.015 -7.802 10.351 1.00 93.19 100 ALA A O 1
ATOM 719 N N . ASP A 1 101 ? -15.277 -9.388 9.367 1.00 94.19 101 ASP A N 1
ATOM 720 C CA . ASP A 1 101 ? -16.559 -9.082 9.991 1.00 94.19 101 ASP A CA 1
ATOM 721 C C . ASP A 1 101 ? -17.154 -10.407 10.462 1.00 94.19 101 ASP A C 1
ATOM 723 O O . ASP A 1 101 ? -17.581 -11.226 9.648 1.00 94.19 101 ASP A O 1
ATOM 727 N N . THR A 1 102 ? -17.087 -10.667 11.764 1.00 93.19 102 THR A N 1
ATOM 728 C CA . THR A 1 102 ? -17.576 -11.909 12.368 1.00 93.19 102 THR A CA 1
ATOM 729 C C . THR A 1 102 ? -18.863 -11.647 13.144 1.00 93.19 102 THR A C 1
ATOM 731 O O . THR A 1 102 ? -19.319 -10.510 13.279 1.00 93.19 102 THR A O 1
ATOM 734 N N . ALA A 1 103 ? -19.490 -12.697 13.676 1.00 92.12 103 ALA A N 1
ATOM 735 C CA . ALA A 1 103 ? -20.649 -12.524 14.552 1.00 92.12 103 ALA A CA 1
ATOM 736 C C . ALA A 1 103 ? -20.304 -11.702 15.813 1.00 92.12 103 ALA A C 1
ATOM 738 O O . ALA A 1 103 ? -21.113 -10.899 16.268 1.00 92.12 103 ALA A O 1
ATOM 739 N N . GLU A 1 104 ? -19.088 -11.868 16.336 1.00 90.38 104 GLU A N 1
ATOM 740 C CA . GLU A 1 104 ? -18.645 -11.336 17.630 1.00 90.38 104 GLU A CA 1
ATOM 741 C C . GLU A 1 104 ? -17.984 -9.952 17.517 1.00 90.38 104 GLU A C 1
ATOM 743 O O . GLU A 1 104 ? -18.056 -9.137 18.442 1.00 90.38 104 GLU A O 1
ATOM 748 N N . GLY A 1 105 ? -17.357 -9.647 16.378 1.00 96.25 105 GLY A N 1
ATOM 749 C CA . GLY A 1 105 ? -16.533 -8.453 16.251 1.00 96.25 105 GLY A CA 1
ATOM 750 C C . GLY A 1 105 ? -16.040 -8.159 14.842 1.00 96.25 105 GLY A C 1
ATOM 751 O O . GLY A 1 105 ? -16.423 -8.795 13.860 1.00 96.25 105 GLY A O 1
ATOM 752 N N . TYR A 1 106 ? -15.167 -7.165 14.770 1.00 97.06 106 TYR A N 1
ATOM 753 C CA . TYR A 1 106 ? -14.426 -6.794 13.578 1.00 97.06 106 TYR A CA 1
ATOM 754 C C . TYR A 1 106 ? -12.934 -6.990 13.812 1.00 97.06 106 TYR A C 1
ATOM 756 O O . TYR A 1 106 ? -12.417 -6.652 14.880 1.00 97.06 106 TYR A O 1
ATOM 764 N N . ASP A 1 107 ? -12.246 -7.448 12.772 1.00 95.94 107 ASP A N 1
ATOM 765 C CA . ASP A 1 107 ? -10.797 -7.324 12.674 1.00 95.94 107 ASP A CA 1
ATOM 766 C C . ASP A 1 107 ? -10.504 -6.058 11.869 1.00 95.94 107 ASP A C 1
ATOM 768 O O . ASP A 1 107 ? -10.914 -5.925 10.711 1.00 95.94 107 ASP A O 1
ATOM 772 N N . LEU A 1 108 ? -9.849 -5.097 12.514 1.00 96.25 108 LEU A N 1
ATOM 773 C CA . LEU A 1 108 ? -9.585 -3.766 11.980 1.00 96.25 108 LEU A CA 1
ATOM 774 C C . LEU A 1 108 ? -8.095 -3.469 12.096 1.00 96.25 108 LEU A C 1
ATOM 776 O O . LEU A 1 108 ? -7.553 -3.480 13.196 1.00 96.25 108 LEU A O 1
ATOM 780 N N . TYR A 1 109 ? -7.431 -3.147 10.992 1.00 96.69 109 TYR A N 1
ATOM 781 C CA . TYR A 1 109 ? -6.123 -2.508 11.082 1.00 96.69 109 TYR A CA 1
ATOM 782 C C . TYR A 1 109 ? -6.293 -1.036 11.449 1.00 96.69 109 TYR A C 1
ATOM 784 O O . TYR A 1 109 ? -7.013 -0.307 10.767 1.00 96.69 109 TYR A O 1
ATOM 792 N N . ASP A 1 110 ? -5.619 -0.612 12.513 1.00 95.94 110 ASP A N 1
ATOM 793 C CA . ASP A 1 110 ? -5.473 0.786 12.893 1.00 95.94 110 ASP A CA 1
ATOM 794 C C . ASP A 1 110 ? -4.387 1.438 12.031 1.00 95.94 110 ASP A C 1
ATOM 796 O O . ASP A 1 110 ? -3.204 1.104 12.130 1.00 95.94 110 ASP A O 1
ATOM 800 N N . LEU A 1 111 ? -4.814 2.357 11.166 1.00 94.25 111 LEU A N 1
ATOM 801 C CA . LEU A 1 111 ? -3.975 3.066 10.204 1.00 94.25 111 LEU A CA 1
ATOM 802 C C . LEU A 1 111 ? -3.470 4.417 10.729 1.00 94.25 111 LEU A C 1
ATOM 804 O O . LEU A 1 111 ? -2.951 5.217 9.948 1.00 94.25 111 LEU A O 1
ATOM 808 N N . SER A 1 112 ? -3.647 4.708 12.024 1.00 92.69 112 SER A N 1
ATOM 809 C CA . SER A 1 112 ? -3.016 5.871 12.666 1.00 92.69 112 SER A CA 1
ATOM 810 C C . SER A 1 112 ? -1.514 5.667 12.879 1.00 92.69 112 SER A C 1
ATOM 812 O O . SER A 1 112 ? -0.789 6.623 13.148 1.00 92.69 112 SER A O 1
ATOM 814 N N . GLN A 1 113 ? -1.045 4.425 12.737 1.00 88.25 113 GLN A N 1
ATOM 815 C CA . GLN A 1 113 ? 0.330 4.005 12.966 1.00 88.25 113 GLN A CA 1
ATOM 816 C C . GLN A 1 113 ? 0.899 3.295 11.736 1.00 88.25 113 GLN A C 1
ATOM 818 O O . GLN A 1 113 ? 0.172 2.741 10.908 1.00 88.25 113 GLN A O 1
ATOM 823 N N . ASN A 1 114 ? 2.226 3.311 11.624 1.00 83.44 114 ASN A N 1
ATOM 824 C CA . ASN A 1 114 ? 2.962 2.632 10.569 1.00 83.44 114 ASN A CA 1
ATOM 825 C C . ASN A 1 114 ? 4.157 1.884 11.196 1.00 83.44 114 ASN A C 1
ATOM 827 O O . ASN A 1 114 ? 5.057 2.554 11.707 1.00 83.44 114 ASN A O 1
ATOM 831 N N . PRO A 1 115 ? 4.183 0.536 11.194 1.00 87.00 115 PRO A N 1
ATOM 832 C CA . PRO A 1 115 ? 3.228 -0.374 10.551 1.00 87.00 115 PRO A CA 1
ATOM 833 C C . PRO A 1 115 ? 1.833 -0.380 11.215 1.00 87.00 115 PRO A C 1
ATOM 835 O O . PRO A 1 115 ? 1.736 -0.129 12.418 1.00 87.00 115 PRO A O 1
ATOM 838 N N . PRO A 1 116 ? 0.754 -0.685 10.464 1.00 92.31 116 PRO A N 1
ATOM 839 C CA . PRO A 1 116 ? -0.586 -0.813 11.032 1.00 92.31 116 PRO A CA 1
ATOM 840 C C . PRO A 1 116 ? -0.701 -1.927 12.074 1.00 92.31 116 PRO A C 1
ATOM 842 O O . PRO A 1 116 ? -0.137 -3.012 11.908 1.00 92.31 116 PRO A O 1
ATOM 845 N N . VAL A 1 117 ? -1.508 -1.693 13.109 1.00 94.50 117 VAL A N 1
ATOM 846 C CA . VAL A 1 117 ? -1.745 -2.660 14.193 1.00 94.50 117 VAL A CA 1
ATOM 847 C C . VAL A 1 117 ? -3.121 -3.295 14.034 1.00 94.50 117 VAL A C 1
ATOM 849 O O . VAL A 1 117 ? -4.114 -2.591 13.875 1.00 94.50 117 VAL A O 1
ATOM 852 N N . LEU A 1 118 ? -3.197 -4.627 14.089 1.00 95.62 118 LEU A N 1
ATOM 853 C CA . LEU A 1 118 ? -4.473 -5.341 14.054 1.00 95.62 118 LEU A CA 1
ATOM 854 C C . LEU A 1 118 ? -5.190 -5.222 15.405 1.00 95.62 118 LEU A C 1
ATOM 856 O O . LEU A 1 118 ? -4.661 -5.639 16.434 1.00 95.62 118 LEU A O 1
ATOM 860 N N . LYS A 1 119 ? -6.418 -4.707 15.387 1.00 95.88 119 LYS A N 1
ATOM 861 C CA . LYS A 1 119 ? -7.326 -4.612 16.530 1.00 95.88 119 LYS A CA 1
ATOM 862 C C . LYS A 1 119 ? -8.522 -5.534 16.321 1.00 95.88 119 LYS A C 1
ATOM 864 O O . LYS A 1 119 ? -9.206 -5.449 15.303 1.00 95.88 119 LYS A O 1
ATOM 869 N N . LYS A 1 120 ? -8.795 -6.385 17.311 1.00 96.75 120 LYS A N 1
ATOM 870 C CA . LYS A 1 120 ? -10.052 -7.137 17.413 1.00 96.75 120 LYS A CA 1
ATOM 871 C C . LYS A 1 120 ? -11.020 -6.317 18.253 1.00 96.75 120 LYS A C 1
ATOM 873 O O . LYS A 1 120 ? -10.754 -6.088 19.429 1.00 96.75 120 LYS A O 1
ATOM 878 N N . VAL A 1 121 ? -12.101 -5.839 17.647 1.00 97.19 121 VAL A N 1
ATOM 879 C CA . VAL A 1 121 ? -13.058 -4.934 18.298 1.00 97.19 121 VAL A CA 1
ATOM 880 C C . VAL A 1 121 ? -14.423 -5.604 18.349 1.00 97.19 121 VAL A C 1
ATOM 882 O O . VAL A 1 121 ? -14.975 -5.959 17.309 1.00 97.19 121 VAL A O 1
ATOM 885 N N . ALA A 1 122 ? -14.986 -5.776 19.546 1.00 97.38 122 ALA A N 1
ATOM 886 C CA . ALA A 1 122 ? -16.330 -6.323 19.696 1.00 97.38 122 ALA A CA 1
ATOM 887 C C . ALA A 1 122 ? -17.367 -5.376 19.075 1.00 97.38 122 ALA A C 1
ATOM 889 O O . ALA A 1 122 ? -17.275 -4.155 19.224 1.00 97.38 122 ALA A O 1
ATOM 890 N N . LYS A 1 123 ? -18.402 -5.922 18.423 1.00 96.12 123 LYS A N 1
ATOM 891 C CA . LYS A 1 123 ? -19.460 -5.094 17.807 1.00 96.12 123 LYS A CA 1
ATOM 892 C C . LYS A 1 123 ? -20.139 -4.170 18.818 1.00 96.12 123 LYS A C 1
ATOM 894 O O . LYS A 1 123 ? -20.418 -3.021 18.500 1.00 96.12 123 LYS A O 1
ATOM 899 N N . ALA A 1 124 ? -20.331 -4.651 20.047 1.00 96.81 124 ALA A N 1
ATOM 900 C CA . ALA A 1 124 ? -20.921 -3.885 21.142 1.00 96.81 124 ALA A CA 1
ATOM 901 C C . ALA A 1 124 ? -20.071 -2.682 21.598 1.00 96.81 124 ALA A C 1
ATOM 903 O O . ALA A 1 124 ? -20.583 -1.822 22.316 1.00 96.81 124 ALA A O 1
ATOM 904 N N . ASP A 1 125 ? -18.792 -2.621 21.216 1.00 97.88 125 ASP A N 1
ATOM 905 C CA . ASP A 1 125 ? -17.884 -1.524 21.557 1.00 97.88 125 ASP A CA 1
ATOM 906 C C . ASP A 1 125 ? -17.734 -0.496 20.438 1.00 97.88 125 ASP A C 1
ATOM 908 O O . ASP A 1 125 ? -17.214 0.591 20.691 1.00 97.88 125 ASP A O 1
ATOM 912 N N . VAL A 1 126 ? -18.221 -0.793 19.229 1.00 97.62 126 VAL A N 1
ATOM 913 C CA . VAL A 1 126 ? -18.255 0.155 18.112 1.00 97.62 126 VAL A CA 1
ATOM 914 C C . VAL A 1 126 ? -19.470 1.062 18.251 1.00 97.62 126 VAL A C 1
ATOM 916 O O . VAL A 1 126 ? -20.611 0.611 18.212 1.00 97.62 126 VAL A O 1
ATOM 919 N N . THR A 1 127 ? -19.224 2.363 18.382 1.00 97.94 127 THR A N 1
ATOM 920 C CA . THR A 1 127 ? -20.277 3.382 18.480 1.00 97.94 127 THR A CA 1
ATOM 921 C C . THR A 1 127 ? -20.627 3.970 17.116 1.00 97.94 127 THR A C 1
ATOM 923 O O . THR A 1 127 ? -21.768 4.370 16.901 1.00 97.94 127 THR A O 1
ATOM 926 N N . ASN A 1 128 ? -19.671 4.012 16.181 1.00 97.25 128 ASN A N 1
ATOM 927 C CA . ASN A 1 128 ? -19.900 4.430 14.800 1.00 97.25 128 ASN A CA 1
ATOM 928 C C . ASN A 1 128 ? -18.790 3.927 13.861 1.00 97.25 128 ASN A C 1
ATOM 930 O O . ASN A 1 128 ? -17.620 3.885 14.240 1.00 97.25 128 ASN A O 1
ATOM 934 N N . MET A 1 129 ? -19.143 3.640 12.608 1.00 96.06 129 MET A N 1
ATOM 935 C CA . MET A 1 129 ? -18.198 3.443 11.505 1.00 96.06 129 MET A CA 1
ATOM 936 C C . MET A 1 129 ? -18.710 4.197 10.282 1.00 96.06 129 MET A C 1
ATOM 938 O O . MET A 1 129 ? -19.794 3.907 9.782 1.00 96.06 129 MET A O 1
ATOM 942 N N . SER A 1 130 ? -17.937 5.165 9.798 1.00 95.31 130 SER A N 1
ATOM 943 C CA . SER A 1 130 ? -18.331 6.029 8.680 1.00 95.31 130 SER A CA 1
ATOM 944 C C . SER A 1 130 ? -17.197 6.211 7.677 1.00 95.31 130 SER A C 1
ATOM 946 O O . SER A 1 130 ? -16.066 5.805 7.939 1.00 95.31 130 SER A O 1
ATOM 948 N N . ASP A 1 131 ? -17.493 6.847 6.543 1.00 93.56 131 ASP A N 1
ATOM 949 C CA . ASP A 1 131 ? -16.482 7.273 5.569 1.00 93.56 131 ASP A CA 1
ATOM 950 C C . ASP A 1 131 ? -15.316 8.034 6.233 1.00 93.56 131 ASP A C 1
ATOM 952 O O . ASP A 1 131 ? -15.481 8.686 7.277 1.00 93.56 131 ASP A O 1
ATOM 956 N N . ASN A 1 132 ? -14.127 7.926 5.639 1.00 93.12 132 ASN A N 1
ATOM 957 C CA . ASN A 1 132 ? -12.938 8.649 6.068 1.00 93.12 132 ASN A CA 1
ATOM 958 C C . ASN A 1 132 ? -12.409 9.541 4.941 1.00 93.12 132 ASN A C 1
ATOM 960 O O . ASN A 1 132 ? -11.611 9.127 4.102 1.00 93.12 132 ASN A O 1
ATOM 964 N N . ALA A 1 133 ? -12.825 10.805 4.970 1.00 89.00 133 ALA A N 1
ATOM 965 C CA . ALA A 1 133 ? -12.393 11.797 3.994 1.00 89.00 133 ALA A CA 1
ATOM 966 C C . ALA A 1 133 ? -11.002 12.396 4.283 1.00 89.00 133 ALA A C 1
ATOM 968 O O . ALA A 1 133 ? -10.485 13.130 3.442 1.00 89.00 133 ALA A O 1
ATOM 969 N N . SER A 1 134 ? -10.423 12.151 5.466 1.00 88.62 134 SER A N 1
ATOM 970 C CA . SER A 1 134 ? -9.181 12.796 5.915 1.00 88.62 134 SER A CA 1
ATOM 971 C C . SER A 1 134 ? -7.944 11.914 5.773 1.00 88.62 134 SER A C 1
ATOM 973 O O . SER A 1 134 ? -6.840 12.440 5.623 1.00 88.62 134 SER A O 1
ATOM 975 N N . TRP A 1 135 ? -8.100 10.590 5.808 1.00 91.75 135 TRP A N 1
ATOM 976 C CA . TRP A 1 135 ? -6.990 9.661 5.654 1.00 91.75 135 TRP A CA 1
ATOM 977 C C . TRP A 1 135 ? -6.546 9.583 4.193 1.00 91.75 135 TRP A C 1
ATOM 979 O O . TRP A 1 135 ? -7.340 9.331 3.284 1.00 91.75 135 TRP A O 1
ATOM 989 N N . LYS A 1 136 ? -5.242 9.759 3.983 1.00 90.56 136 LYS A N 1
ATOM 990 C CA . LYS A 1 136 ? -4.589 9.685 2.677 1.00 90.56 136 LYS A CA 1
ATOM 991 C C . LYS A 1 136 ? -3.678 8.474 2.622 1.00 90.56 136 LYS A C 1
ATOM 993 O O . LYS A 1 136 ? -3.079 8.107 3.633 1.00 90.56 136 LYS A O 1
ATOM 998 N N . HIS A 1 137 ? -3.515 7.906 1.431 1.00 90.31 137 HIS A N 1
ATOM 999 C CA . HIS A 1 137 ? -2.533 6.850 1.241 1.00 90.31 137 HIS A CA 1
ATOM 1000 C C . HIS A 1 137 ? -1.122 7.384 1.580 1.00 90.31 137 HIS A C 1
ATOM 1002 O O . HIS A 1 137 ? -0.714 8.381 0.983 1.00 90.31 137 HIS A O 1
ATOM 1008 N N . PRO A 1 138 ? -0.359 6.763 2.508 1.00 85.38 138 PRO A N 1
ATOM 1009 C CA . PRO A 1 138 ? 0.891 7.333 3.023 1.00 85.38 138 PRO A CA 1
ATOM 1010 C C . PRO A 1 138 ? 1.944 7.628 1.952 1.00 85.38 138 PRO A C 1
ATOM 1012 O O . PRO A 1 138 ? 2.786 8.504 2.138 1.00 85.38 138 PRO A O 1
ATOM 1015 N N . VAL A 1 139 ? 1.882 6.921 0.818 1.00 81.62 139 VAL A N 1
ATOM 1016 C CA . VAL A 1 139 ? 2.812 7.118 -0.301 1.00 81.62 139 VAL A CA 1
ATOM 1017 C C . VAL A 1 139 ? 2.622 8.474 -0.987 1.00 81.62 139 VAL A C 1
ATOM 1019 O O . VAL A 1 139 ? 3.581 8.993 -1.551 1.00 81.62 139 VAL A O 1
ATOM 1022 N N . GLU A 1 140 ? 1.456 9.115 -0.856 1.00 81.44 140 GLU A N 1
ATOM 1023 C CA . GLU A 1 140 ? 1.228 10.479 -1.359 1.00 81.44 140 GLU A CA 1
ATOM 1024 C C . GLU A 1 140 ? 2.247 11.477 -0.784 1.00 81.44 140 GLU A C 1
ATOM 1026 O O . GLU A 1 140 ? 2.762 12.333 -1.502 1.00 81.44 140 GLU A O 1
ATOM 1031 N N . ALA A 1 141 ? 2.639 11.308 0.482 1.00 81.44 141 ALA A N 1
ATOM 1032 C CA . ALA A 1 141 ? 3.633 12.161 1.127 1.00 81.44 141 ALA A CA 1
ATOM 1033 C C . ALA A 1 141 ? 5.085 11.833 0.724 1.00 81.44 141 ALA A C 1
ATOM 1035 O O . ALA A 1 141 ? 5.977 12.659 0.924 1.00 81.44 141 ALA A O 1
ATOM 1036 N N . MET A 1 142 ? 5.340 10.652 0.144 1.00 84.06 142 MET A N 1
ATOM 1037 C CA . MET A 1 142 ? 6.695 10.166 -0.150 1.00 84.06 142 MET A CA 1
ATOM 1038 C C . MET A 1 142 ? 7.334 10.857 -1.358 1.00 84.06 142 MET A C 1
ATOM 1040 O O . MET A 1 142 ? 8.539 10.723 -1.537 1.00 84.06 142 MET A O 1
ATOM 1044 N N . LYS A 1 143 ? 6.572 11.589 -2.188 1.00 84.75 143 LYS A N 1
ATOM 1045 C CA . LYS A 1 143 ? 7.081 12.308 -3.378 1.00 84.75 143 LYS A CA 1
ATOM 1046 C C . LYS A 1 143 ? 8.043 11.447 -4.215 1.00 84.75 143 LYS A C 1
ATOM 1048 O O . LYS A 1 143 ? 9.198 11.811 -4.464 1.00 84.75 143 LYS A O 1
ATOM 1053 N N . LEU A 1 144 ? 7.579 10.254 -4.581 1.00 91.19 144 LEU A N 1
ATOM 1054 C CA . LEU A 1 144 ? 8.322 9.360 -5.462 1.00 91.19 144 LEU A CA 1
ATOM 1055 C C . LEU A 1 144 ? 8.459 9.999 -6.850 1.00 91.19 144 LEU A C 1
ATOM 1057 O O . LEU A 1 144 ? 7.519 10.602 -7.364 1.00 91.19 144 LEU A O 1
ATOM 1061 N N . SER A 1 145 ? 9.644 9.883 -7.437 1.00 93.69 145 SER A N 1
ATOM 1062 C CA . SER A 1 145 ? 9.926 10.306 -8.807 1.00 93.69 145 SER A CA 1
ATOM 1063 C C . SER A 1 145 ? 9.178 9.440 -9.821 1.00 93.69 145 SER A C 1
ATOM 1065 O O . SER A 1 145 ? 8.774 8.313 -9.518 1.00 93.69 145 SER A O 1
ATOM 1067 N N . ALA A 1 146 ? 9.057 9.935 -11.056 1.00 95.25 146 ALA A N 1
ATOM 1068 C CA . ALA A 1 146 ? 8.453 9.169 -12.141 1.00 95.25 146 ALA A CA 1
ATOM 1069 C C . ALA A 1 146 ? 9.155 7.816 -12.350 1.00 95.25 146 ALA A C 1
ATOM 1071 O O . ALA A 1 146 ? 8.494 6.794 -12.510 1.00 95.25 146 ALA A O 1
ATOM 1072 N N . GLN A 1 147 ? 10.487 7.776 -12.244 1.00 96.62 147 GLN A N 1
ATOM 1073 C CA . GLN A 1 147 ? 11.241 6.529 -12.373 1.00 96.62 147 GLN A CA 1
ATOM 1074 C C . GLN A 1 147 ? 10.983 5.555 -11.213 1.00 96.62 147 GLN A C 1
ATOM 1076 O O . GLN A 1 147 ? 10.800 4.366 -11.454 1.00 96.62 147 GLN A O 1
ATOM 1081 N N . GLU A 1 148 ? 10.928 6.036 -9.965 1.00 95.69 148 GLU A N 1
ATOM 1082 C CA . GLU A 1 148 ? 10.604 5.188 -8.804 1.00 95.69 148 GLU A CA 1
ATOM 1083 C C . GLU A 1 148 ? 9.199 4.576 -8.946 1.00 95.69 148 GLU A C 1
ATOM 1085 O O . GLU A 1 148 ? 9.008 3.384 -8.699 1.00 95.69 148 GLU A O 1
ATOM 1090 N N . LEU A 1 149 ? 8.221 5.367 -9.400 1.00 96.00 149 LEU A N 1
ATOM 1091 C CA . LEU A 1 149 ? 6.861 4.892 -9.666 1.00 96.00 149 LEU A CA 1
ATOM 1092 C C . LEU A 1 149 ? 6.822 3.886 -10.822 1.00 96.00 149 LEU A C 1
ATOM 1094 O O . LEU A 1 149 ? 6.165 2.851 -10.699 1.00 96.00 149 LEU A O 1
ATOM 1098 N N . ALA A 1 150 ? 7.544 4.147 -11.913 1.00 97.69 150 ALA A N 1
ATOM 1099 C CA . ALA A 1 150 ? 7.660 3.221 -13.035 1.00 97.69 150 ALA A CA 1
ATOM 1100 C C . ALA A 1 150 ? 8.249 1.875 -12.598 1.00 97.69 150 ALA A C 1
ATOM 1102 O O . ALA A 1 150 ? 7.704 0.825 -12.941 1.00 97.69 150 ALA A O 1
ATOM 1103 N N . ASP A 1 151 ? 9.301 1.892 -11.779 1.00 97.75 151 ASP A N 1
ATOM 1104 C CA . ASP A 1 151 ? 9.940 0.682 -11.267 1.00 97.75 151 ASP A CA 1
ATOM 1105 C C . ASP A 1 151 ? 8.981 -0.118 -10.371 1.00 97.75 151 ASP A C 1
ATOM 1107 O O . ASP A 1 151 ? 8.794 -1.320 -10.585 1.00 97.75 151 ASP A O 1
ATOM 1111 N N . ILE A 1 152 ? 8.298 0.539 -9.423 1.00 96.69 152 ILE A N 1
ATOM 1112 C CA . ILE A 1 152 ? 7.286 -0.094 -8.558 1.00 96.69 152 ILE A CA 1
ATOM 1113 C C . ILE A 1 152 ? 6.151 -0.699 -9.391 1.00 96.69 152 ILE A C 1
ATOM 1115 O O . ILE A 1 152 ? 5.743 -1.836 -9.145 1.00 96.69 152 ILE A O 1
ATOM 1119 N N . ILE A 1 153 ? 5.644 0.022 -10.392 1.00 97.19 153 ILE A N 1
ATOM 1120 C CA . ILE A 1 153 ? 4.561 -0.474 -11.248 1.00 97.19 153 ILE A CA 1
ATOM 1121 C C . ILE A 1 153 ? 5.041 -1.657 -12.092 1.00 97.19 153 ILE A C 1
ATOM 1123 O O . ILE A 1 153 ? 4.320 -2.652 -12.191 1.00 97.19 153 ILE A O 1
ATOM 1127 N N . ALA A 1 154 ? 6.257 -1.605 -12.642 1.00 98.00 154 ALA A N 1
ATOM 1128 C CA . ALA A 1 154 ? 6.854 -2.731 -13.356 1.00 98.00 154 ALA A CA 1
ATOM 1129 C C . ALA A 1 154 ? 6.933 -3.976 -12.458 1.00 98.00 154 ALA A C 1
ATOM 1131 O O . ALA A 1 154 ? 6.582 -5.073 -12.894 1.00 98.00 154 ALA A O 1
ATOM 1132 N N . TYR A 1 155 ? 7.302 -3.809 -11.183 1.00 97.56 155 TYR A N 1
ATOM 1133 C CA . TYR A 1 155 ? 7.257 -4.897 -10.208 1.00 97.56 155 TYR A CA 1
ATOM 1134 C C . TYR A 1 155 ? 5.837 -5.420 -9.969 1.00 97.56 155 TYR A C 1
ATOM 1136 O O . TYR A 1 155 ? 5.627 -6.628 -10.027 1.00 97.56 155 TYR A O 1
ATOM 1144 N N . VAL A 1 156 ? 4.853 -4.548 -9.732 1.00 96.81 156 VAL A N 1
ATOM 1145 C CA . VAL A 1 156 ? 3.463 -4.967 -9.478 1.00 96.81 156 VAL A CA 1
ATOM 1146 C C . VAL A 1 156 ? 2.898 -5.759 -10.663 1.00 96.81 156 VAL A C 1
ATOM 1148 O O . VAL A 1 156 ? 2.285 -6.808 -10.460 1.00 96.81 156 VAL A O 1
ATOM 1151 N N . LYS A 1 157 ? 3.155 -5.322 -11.901 1.00 96.88 157 LYS A N 1
ATOM 1152 C CA . LYS A 1 157 ? 2.748 -6.036 -13.123 1.00 96.88 157 LYS A CA 1
ATOM 1153 C C . LYS A 1 157 ? 3.460 -7.379 -13.281 1.00 96.88 157 LYS A C 1
ATOM 1155 O O . LYS A 1 157 ? 2.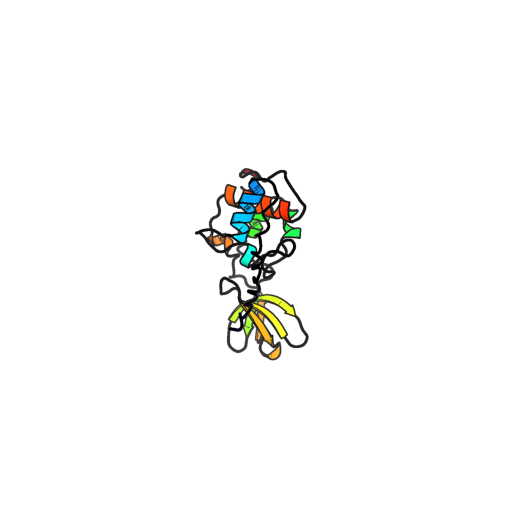811 -8.404 -13.513 1.00 96.88 157 LYS A O 1
ATOM 1160 N N . PHE A 1 158 ? 4.777 -7.401 -13.075 1.00 96.94 158 PHE A N 1
ATOM 1161 C CA . PHE A 1 158 ? 5.567 -8.630 -13.104 1.00 96.94 158 PHE A CA 1
ATOM 1162 C C . PHE A 1 158 ? 5.093 -9.637 -12.049 1.00 96.94 158 PHE A C 1
ATOM 1164 O O . PHE A 1 158 ? 4.807 -10.793 -12.359 1.00 96.94 158 PHE A O 1
ATOM 1171 N N . ALA A 1 159 ? 4.940 -9.201 -10.802 1.00 95.12 159 ALA A N 1
ATOM 1172 C CA . ALA A 1 159 ? 4.494 -10.053 -9.712 1.00 95.12 159 ALA A CA 1
ATOM 1173 C C . ALA A 1 159 ? 3.070 -10.568 -9.951 1.00 95.12 159 ALA A C 1
ATOM 1175 O O . ALA A 1 159 ? 2.811 -11.750 -9.733 1.00 95.12 159 ALA A O 1
ATOM 1176 N N . ALA A 1 160 ? 2.153 -9.737 -10.456 1.00 94.50 160 ALA A N 1
ATOM 1177 C CA . ALA A 1 160 ? 0.772 -10.138 -10.703 1.00 94.50 160 ALA A CA 1
ATOM 1178 C C . ALA A 1 160 ? 0.646 -11.181 -11.828 1.00 94.50 160 ALA A C 1
ATOM 1180 O O . ALA A 1 160 ? 0.023 -12.225 -11.620 1.00 94.50 160 ALA A O 1
ATOM 1181 N N . TYR A 1 161 ? 1.258 -10.956 -12.994 1.00 92.81 161 TYR A N 1
ATOM 1182 C CA . TYR A 1 161 ? 1.025 -11.794 -14.184 1.00 92.81 161 TYR A CA 1
ATOM 1183 C C . TYR A 1 161 ? 2.253 -12.021 -15.078 1.00 92.81 161 TYR A C 1
ATOM 1185 O O . TYR A 1 161 ? 2.118 -12.549 -16.177 1.00 92.81 161 TYR A O 1
ATOM 1193 N N . GLY A 1 162 ? 3.455 -11.705 -14.598 1.00 94.69 162 GLY A N 1
ATOM 1194 C CA . GLY A 1 162 ? 4.707 -12.037 -15.280 1.00 94.69 162 GLY A CA 1
ATOM 1195 C C . GLY A 1 162 ? 5.102 -11.072 -16.394 1.00 94.69 162 GLY A C 1
ATOM 1196 O O . GLY A 1 162 ? 5.890 -11.460 -17.253 1.00 94.69 162 GLY A O 1
ATOM 1197 N N . ASP A 1 163 ? 4.581 -9.841 -16.392 1.00 95.38 163 ASP A N 1
ATOM 1198 C CA . ASP A 1 163 ? 4.955 -8.808 -17.365 1.00 95.38 163 ASP A CA 1
ATOM 1199 C C . ASP A 1 163 ? 6.458 -8.505 -17.339 1.00 95.38 163 ASP A C 1
ATOM 1201 O O . ASP A 1 163 ? 7.030 -8.221 -16.286 1.00 95.38 163 ASP A O 1
ATOM 1205 N N . LYS A 1 164 ? 7.092 -8.543 -18.512 1.00 96.06 164 LYS A N 1
ATOM 1206 C CA . LYS A 1 164 ? 8.519 -8.252 -18.689 1.00 96.06 164 LYS A CA 1
ATOM 1207 C C . LYS A 1 164 ? 8.790 -7.010 -19.535 1.00 96.06 164 LYS A C 1
ATOM 1209 O O . LYS A 1 164 ? 9.957 -6.681 -19.725 1.00 96.06 164 LYS A O 1
ATOM 1214 N N . ALA A 1 165 ? 7.752 -6.335 -20.034 1.00 93.50 165 ALA A N 1
ATOM 1215 C CA . ALA A 1 165 ? 7.888 -5.202 -20.949 1.00 93.50 165 ALA A CA 1
ATOM 1216 C C . ALA A 1 165 ? 8.464 -3.944 -20.275 1.00 93.50 165 ALA A C 1
ATOM 1218 O O . ALA A 1 165 ? 9.000 -3.073 -20.958 1.00 93.50 165 ALA A O 1
ATOM 1219 N N . GLY A 1 166 ? 8.390 -3.872 -18.943 1.00 92.50 166 GLY A N 1
ATOM 1220 C CA . GLY A 1 166 ? 8.766 -2.684 -18.186 1.00 92.50 166 GLY A CA 1
ATOM 1221 C C . GLY A 1 166 ? 7.721 -1.573 -18.288 1.00 92.50 166 GLY A C 1
ATOM 1222 O O . GLY A 1 166 ? 6.661 -1.733 -18.893 1.00 92.50 166 GLY A O 1
ATOM 1223 N N . VAL A 1 167 ? 8.004 -0.447 -17.643 1.00 96.94 167 VAL A N 1
ATOM 1224 C CA . VAL A 1 167 ? 7.152 0.749 -17.632 1.00 96.94 167 VAL A CA 1
ATOM 1225 C C . VAL A 1 167 ? 8.047 1.947 -17.860 1.00 96.94 167 VAL A C 1
ATOM 1227 O O . VAL A 1 167 ? 9.078 2.077 -17.198 1.00 96.94 167 VAL A O 1
ATOM 1230 N N . LYS A 1 168 ? 7.683 2.813 -18.799 1.00 96.31 168 LYS A N 1
ATOM 1231 C CA . LYS A 1 168 ? 8.479 4.003 -19.072 1.00 96.31 168 LYS A CA 1
ATOM 1232 C C . LYS A 1 168 ? 8.105 5.114 -18.097 1.00 96.31 168 LYS A C 1
ATOM 1234 O O . LYS A 1 168 ? 6.960 5.183 -17.652 1.00 96.31 168 LYS A O 1
ATOM 1239 N N . ALA A 1 169 ? 9.058 5.977 -17.757 1.00 94.38 169 ALA A N 1
ATOM 1240 C CA . ALA A 1 169 ? 8.792 7.105 -16.865 1.00 94.38 169 ALA A CA 1
ATOM 1241 C C . ALA A 1 169 ? 7.770 8.077 -17.482 1.00 94.38 169 ALA A C 1
ATOM 1243 O O . ALA A 1 169 ? 6.975 8.667 -16.764 1.00 94.38 169 ALA A O 1
ATOM 1244 N N . GLU A 1 170 ? 7.718 8.169 -18.809 1.00 93.44 170 GLU A N 1
ATOM 1245 C CA . GLU A 1 170 ? 6.759 8.999 -19.538 1.00 93.44 170 GLU A CA 1
ATOM 1246 C C . GLU A 1 170 ? 5.316 8.473 -19.417 1.00 93.44 170 GLU A 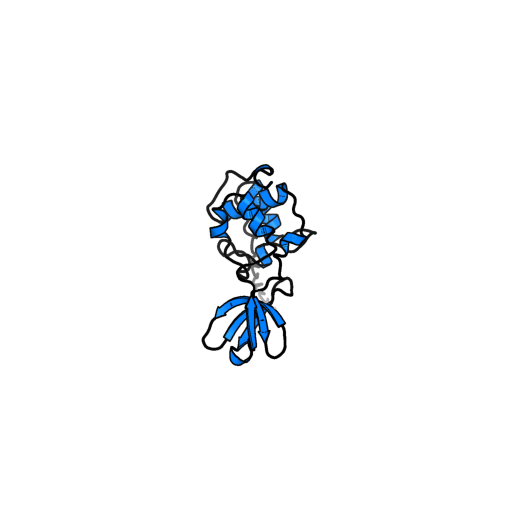C 1
ATOM 1248 O O . GLU A 1 170 ? 4.372 9.246 -19.527 1.00 93.44 170 GLU A O 1
ATOM 1253 N N . ASP A 1 171 ? 5.126 7.178 -19.125 1.00 92.19 171 ASP A N 1
ATOM 1254 C CA . ASP A 1 171 ? 3.798 6.575 -18.913 1.00 92.19 171 ASP A CA 1
ATOM 1255 C C . ASP A 1 171 ? 3.229 6.867 -17.504 1.00 92.19 171 ASP A C 1
ATOM 1257 O O . ASP A 1 171 ? 2.124 6.424 -17.160 1.00 92.19 171 ASP A O 1
ATOM 1261 N N . ILE A 1 172 ? 4.008 7.556 -16.662 1.00 92.81 172 ILE A N 1
ATOM 1262 C CA . ILE A 1 172 ? 3.663 7.933 -15.287 1.00 92.81 172 ILE A CA 1
ATOM 1263 C C . ILE A 1 172 ? 3.040 9.324 -15.221 1.00 92.81 172 ILE A C 1
ATOM 1265 O O . ILE A 1 172 ? 2.246 9.562 -14.307 1.00 92.81 172 ILE A O 1
ATOM 1269 N N . GLU A 1 173 ? 3.383 10.214 -16.157 1.00 78.88 173 GLU A N 1
ATOM 1270 C CA . GLU A 1 173 ? 3.056 11.650 -16.156 1.00 78.88 173 GLU A CA 1
ATOM 1271 C C . GLU A 1 173 ? 1.714 12.035 -16.789 1.00 78.88 173 GLU A C 1
ATOM 1273 O O . GLU A 1 173 ? 1.035 11.198 -17.423 1.00 78.88 173 GLU A O 1
#

Secondary structure (DSSP, 8-state):
----------------------S-HHHHHHHHHHHH-BTTB--GGGT--BTTBS--SSPPTTTGGGS-HHHHHHHHT-SS-SSEEEEEESS-EEEEEEEEE-SSEEEEEETTSSS-EEEEEEGGGEEEEEE-SS---GGGGG---HHHHHHHHHHHHHHHH---S---GGGT-

Sequence (173 aa):
MKMALVVAAAVATAAMAQQEFSGPPQAKKGYDLFFGGTSKGAACGTCHAIKGKGTAVGPNLVNIARVPARAMVMAINSTRTQYVQTVKTKTETFPGMKTADTAEGYDLYDLSQNPPVLKKVAKADVTNMSDNASWKHPVEAMKLSAQELADIIAYVKFAAYGDKAGVKAEDIE